Protein AF-A0A6C0H2C7-F1 (afdb_monomer_lite)

Sequence (83 aa):
MPYISKKRATEYGYDNPNLQTIQVPDKYPITDAKRWLKENGYLYKNHRKTTNYNRFIQNDVIRGAQYYSKTLPNGIILTFQKF

Radius of gyration: 12.97 Å; chains: 1; bounding box: 30×22×32 Å

Secondary structure (DSSP, 8-state):
-PPBPHHHHHHTT--SSEEEEEEEETTS-HHHHHHHHHHTT---SSEEE-SSEEEEE-SPPBTT-EEEEEE-TTS-EEEEEE-

Foldseek 3Di:
DDADEPVVCVVVVADFWHFFKKWDFPVDPLVVVLVVCVVVVAANPDWDDDPTTIIGTRDHHHPPWDWDWDADPNRMITIITGD

pLDDT: mean 94.33, std 4.46, range [61.34, 97.94]

Organism: NCBI:txid1070528

Structure (mmCIF, N/CA/C/O backbone):
data_AF-A0A6C0H2C7-F1
#
_entry.id   AF-A0A6C0H2C7-F1
#
loop_
_atom_site.group_PDB
_atom_site.id
_atom_site.type_symbol
_atom_site.label_atom_id
_atom_site.label_alt_id
_atom_site.label_comp_id
_atom_site.label_asym_id
_atom_site.label_entity_id
_atom_site.label_seq_id
_atom_site.pdbx_PDB_ins_code
_atom_site.Cartn_x
_atom_site.Cartn_y
_atom_site.Cartn_z
_atom_site.occupancy
_atom_site.B_iso_or_equiv
_atom_site.auth_seq_id
_atom_site.auth_comp_id
_atom_site.auth_asym_id
_atom_site.auth_atom_id
_atom_site.pdbx_PDB_model_num
ATOM 1 N N . MET A 1 1 ? -5.422 3.993 -11.919 1.00 61.34 1 MET A N 1
ATOM 2 C CA . MET A 1 1 ? -4.002 4.218 -12.250 1.00 61.34 1 MET A CA 1
ATOM 3 C C . MET A 1 1 ? -3.624 3.273 -13.373 1.00 61.34 1 MET A C 1
ATOM 5 O O . MET A 1 1 ? -4.068 2.126 -13.321 1.00 61.34 1 MET A O 1
ATOM 9 N N . PRO A 1 2 ? -2.912 3.749 -14.403 1.00 81.25 2 PRO A N 1
ATOM 10 C CA . PRO A 1 2 ? -2.408 2.888 -15.463 1.00 81.25 2 PRO A CA 1
ATOM 11 C C . PRO A 1 2 ? -1.331 1.947 -14.910 1.00 81.25 2 PRO A C 1
ATOM 13 O O . PRO A 1 2 ? -0.590 2.303 -14.000 1.00 81.25 2 PRO A O 1
ATOM 16 N N . TYR A 1 3 ? -1.258 0.737 -15.457 1.00 89.88 3 TYR A N 1
ATOM 17 C CA . TYR A 1 3 ? -0.176 -0.194 -15.148 1.00 89.88 3 TYR A CA 1
ATOM 18 C C . TYR A 1 3 ? 1.116 0.281 -15.816 1.00 89.88 3 TYR A C 1
ATOM 20 O O . TYR A 1 3 ? 1.083 0.677 -16.984 1.00 89.88 3 TYR A O 1
ATOM 28 N N . ILE A 1 4 ? 2.248 0.177 -15.122 1.00 94.31 4 ILE A N 1
ATOM 29 C CA . ILE A 1 4 ? 3.573 0.467 -15.686 1.00 94.31 4 ILE A CA 1
ATOM 30 C C . ILE A 1 4 ? 4.331 -0.823 -16.024 1.00 94.31 4 ILE A C 1
ATOM 32 O O . ILE A 1 4 ? 4.037 -1.899 -15.497 1.00 94.31 4 ILE A O 1
ATOM 36 N N . SER A 1 5 ? 5.295 -0.736 -16.941 1.00 95.06 5 SER A N 1
ATOM 37 C CA . SER A 1 5 ? 6.194 -1.850 -17.266 1.00 95.06 5 SER A CA 1
ATOM 38 C C . SER A 1 5 ? 7.303 -1.990 -16.218 1.00 95.06 5 SER A C 1
ATOM 40 O O . SER A 1 5 ? 7.625 -1.035 -15.513 1.00 95.06 5 SER A O 1
ATOM 42 N N . LYS A 1 6 ? 7.942 -3.166 -16.164 1.00 93.75 6 LYS A N 1
ATOM 43 C CA . LYS A 1 6 ? 9.115 -3.412 -15.306 1.00 93.75 6 LYS A CA 1
ATOM 44 C C . LYS A 1 6 ? 10.257 -2.433 -15.593 1.00 93.75 6 LYS A C 1
ATOM 46 O O . LYS A 1 6 ? 10.817 -1.864 -14.668 1.00 93.75 6 LYS A O 1
ATOM 51 N N . LYS A 1 7 ? 10.522 -2.167 -16.880 1.00 93.94 7 LYS A N 1
ATOM 52 C CA . LYS A 1 7 ? 11.522 -1.184 -17.327 1.00 93.94 7 LYS A CA 1
ATOM 53 C C . LYS A 1 7 ? 11.252 0.203 -16.737 1.00 93.94 7 LYS A C 1
ATOM 55 O O . LYS A 1 7 ? 12.149 0.802 -16.161 1.00 93.94 7 LYS A O 1
ATOM 60 N N . ARG A 1 8 ? 10.003 0.673 -16.818 1.00 93.88 8 ARG A N 1
ATOM 61 C CA . ARG A 1 8 ? 9.606 1.982 -16.282 1.00 93.88 8 ARG A CA 1
ATOM 62 C C . ARG A 1 8 ? 9.722 2.047 -14.758 1.00 93.88 8 ARG A C 1
ATOM 64 O O . ARG A 1 8 ? 10.100 3.079 -14.225 1.00 93.88 8 ARG A O 1
ATOM 71 N N . ALA A 1 9 ? 9.432 0.950 -14.061 1.00 92.62 9 ALA A N 1
ATOM 72 C CA . ALA A 1 9 ? 9.627 0.873 -12.615 1.00 92.62 9 ALA A CA 1
ATOM 73 C C . ALA A 1 9 ? 11.116 0.966 -12.222 1.00 92.62 9 ALA A C 1
ATOM 75 O O . ALA A 1 9 ? 11.445 1.656 -11.261 1.00 92.62 9 ALA A O 1
ATOM 76 N N . THR A 1 10 ? 12.020 0.351 -12.995 1.00 92.62 10 THR A N 1
ATOM 77 C CA . THR A 1 10 ? 13.474 0.516 -12.818 1.00 92.62 10 THR A CA 1
ATOM 78 C C . THR A 1 10 ? 13.928 1.949 -13.110 1.00 92.62 10 THR A C 1
ATOM 80 O O . THR A 1 10 ? 14.714 2.497 -12.347 1.00 92.62 10 THR A O 1
ATOM 83 N N . GLU A 1 11 ? 13.405 2.588 -14.162 1.00 94.94 11 GLU A N 1
ATOM 84 C CA . GLU A 1 11 ? 13.686 4.001 -14.484 1.00 94.94 11 GLU A CA 1
ATOM 85 C C . GLU A 1 11 ? 13.215 4.960 -13.377 1.00 94.94 11 GLU A C 1
ATOM 87 O O . GLU A 1 11 ? 13.842 5.988 -13.141 1.00 94.94 11 GLU A O 1
ATOM 92 N N . TYR A 1 12 ? 12.133 4.616 -12.673 1.00 92.19 12 TYR A N 1
ATOM 93 C CA . TYR A 1 12 ? 11.641 5.358 -11.506 1.00 92.19 12 TYR A CA 1
ATOM 94 C C . TYR A 1 12 ? 12.422 5.066 -10.221 1.00 92.19 12 TYR A C 1
ATOM 96 O O . TYR A 1 12 ? 12.161 5.701 -9.202 1.00 92.19 12 TYR A O 1
ATOM 104 N N . GLY A 1 13 ? 13.366 4.122 -10.255 1.00 92.88 13 GLY A N 1
ATOM 105 C CA . GLY A 1 13 ? 14.159 3.740 -9.092 1.00 92.88 13 GLY A CA 1
ATOM 106 C C . GLY A 1 13 ? 13.347 3.022 -8.016 1.00 92.88 13 GLY A C 1
ATOM 107 O O . GLY A 1 13 ? 13.649 3.161 -6.836 1.00 92.88 13 GLY A O 1
ATOM 108 N N . TYR A 1 14 ? 12.292 2.289 -8.388 1.00 92.38 14 TYR A N 1
ATOM 109 C CA . TYR A 1 14 ? 11.528 1.512 -7.415 1.00 92.38 14 TYR A CA 1
ATOM 110 C C . TYR A 1 14 ? 12.349 0.341 -6.880 1.00 92.38 14 TYR A C 1
ATOM 112 O O . TYR A 1 14 ? 12.871 -0.465 -7.653 1.00 92.38 14 TYR A O 1
ATOM 120 N N . ASP A 1 15 ? 12.364 0.197 -5.555 1.00 91.44 15 ASP A N 1
ATOM 121 C CA . ASP A 1 15 ? 12.927 -0.976 -4.897 1.00 91.44 15 ASP A CA 1
ATOM 122 C C . ASP A 1 15 ? 12.231 -2.264 -5.359 1.00 91.44 15 ASP A C 1
ATOM 124 O O . ASP A 1 15 ? 11.048 -2.282 -5.729 1.00 91.44 15 ASP A O 1
ATOM 128 N N . ASN A 1 16 ? 12.971 -3.371 -5.319 1.00 90.06 16 ASN A N 1
ATOM 129 C CA . ASN A 1 16 ? 12.449 -4.683 -5.664 1.00 90.06 16 ASN A CA 1
ATOM 130 C C . ASN A 1 16 ? 12.729 -5.686 -4.539 1.00 90.06 16 ASN A C 1
ATOM 132 O O . ASN A 1 16 ? 13.839 -6.213 -4.444 1.00 90.06 16 ASN A O 1
ATOM 136 N N . PRO A 1 17 ? 11.738 -5.994 -3.696 1.00 93.19 17 PRO A N 1
ATOM 137 C CA . PRO A 1 17 ? 10.329 -5.599 -3.802 1.00 93.19 17 PRO A CA 1
ATOM 138 C C . PRO A 1 17 ? 10.022 -4.198 -3.233 1.00 93.19 17 PRO A C 1
ATOM 140 O O . PRO A 1 17 ? 10.672 -3.762 -2.288 1.00 93.19 17 PRO A O 1
ATOM 143 N N . ASN A 1 18 ? 8.976 -3.529 -3.740 1.00 94.69 18 ASN A N 1
ATOM 144 C CA . ASN A 1 18 ? 8.475 -2.257 -3.184 1.00 94.69 18 ASN A CA 1
ATOM 145 C C . ASN A 1 18 ? 7.072 -2.387 -2.591 1.00 94.69 18 ASN A C 1
ATOM 147 O O . ASN A 1 18 ? 6.276 -3.248 -2.973 1.00 94.69 18 ASN A O 1
ATOM 151 N N . LEU A 1 19 ? 6.755 -1.483 -1.665 1.00 96.38 19 LEU A N 1
ATOM 152 C CA . LEU A 1 19 ? 5.421 -1.346 -1.093 1.00 96.38 19 LEU A CA 1
ATOM 153 C C . LEU A 1 19 ? 4.473 -0.726 -2.127 1.00 96.38 19 LEU A C 1
ATOM 155 O O . LEU A 1 19 ? 4.691 0.395 -2.573 1.00 96.38 19 LEU A O 1
ATOM 159 N N . GLN A 1 20 ? 3.403 -1.429 -2.488 1.00 95.56 20 GLN A N 1
ATOM 160 C CA . GLN A 1 20 ? 2.461 -0.985 -3.516 1.00 95.56 20 GLN A CA 1
ATOM 161 C C . GLN A 1 20 ? 1.203 -0.360 -2.909 1.00 95.56 20 GLN A C 1
ATOM 163 O O . GLN A 1 20 ? 0.792 0.723 -3.320 1.00 95.56 20 GLN A O 1
ATOM 168 N N . THR A 1 21 ? 0.585 -1.024 -1.931 1.00 96.44 21 THR A N 1
ATOM 169 C CA . THR A 1 21 ? -0.659 -0.563 -1.295 1.00 96.44 21 THR A CA 1
ATOM 170 C C . THR A 1 21 ? -0.645 -0.875 0.194 1.00 96.44 21 THR A C 1
ATOM 172 O O . THR A 1 21 ? -0.256 -1.965 0.603 1.00 96.44 21 THR A O 1
ATOM 175 N N . ILE A 1 22 ? -1.160 0.051 0.998 1.00 97.75 22 ILE A N 1
ATOM 176 C CA . ILE A 1 22 ? -1.490 -0.171 2.406 1.00 97.75 22 ILE A CA 1
ATOM 177 C C . ILE A 1 22 ? -3.009 -0.251 2.538 1.00 97.75 22 ILE A C 1
ATOM 179 O O . ILE A 1 22 ? -3.721 0.622 2.045 1.00 97.75 22 ILE A O 1
ATOM 183 N N . GLN A 1 23 ? -3.520 -1.291 3.187 1.00 97.62 23 GLN A N 1
ATOM 184 C CA . GLN A 1 23 ? -4.95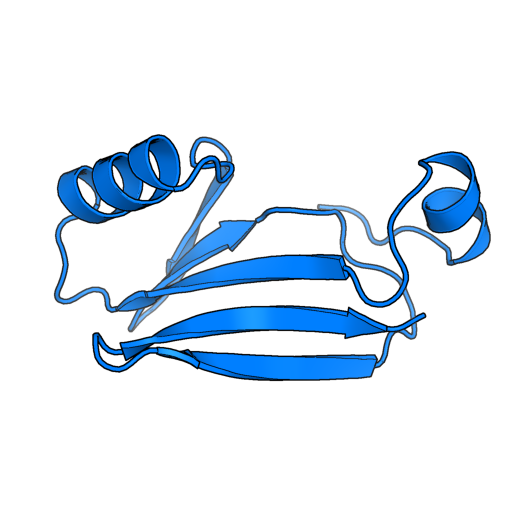0 -1.474 3.428 1.00 97.62 23 GLN A CA 1
ATOM 185 C C . GLN A 1 23 ? -5.219 -1.308 4.918 1.00 97.62 23 GLN A C 1
ATOM 187 O O . GLN A 1 23 ? -4.723 -2.083 5.734 1.00 97.62 23 GLN A O 1
ATOM 192 N N . VAL A 1 24 ? -5.995 -0.288 5.269 1.00 97.38 24 VAL A N 1
ATOM 193 C CA . VAL A 1 24 ? -6.404 -0.019 6.648 1.00 97.38 24 VAL A CA 1
ATOM 194 C C . VAL A 1 24 ? -7.845 -0.499 6.821 1.00 97.38 24 VAL A C 1
ATOM 196 O O . VAL A 1 24 ? -8.687 -0.082 6.022 1.00 97.38 24 VAL A O 1
ATOM 199 N N . PRO A 1 25 ? -8.145 -1.361 7.811 1.00 96.81 25 PRO A N 1
ATOM 200 C CA . PRO A 1 25 ? -9.509 -1.804 8.090 1.00 96.81 25 PRO A CA 1
ATOM 201 C C . PRO A 1 25 ? -10.482 -0.629 8.229 1.00 96.81 25 PRO A C 1
ATOM 203 O O . PRO A 1 25 ? -10.152 0.386 8.841 1.00 96.81 25 PRO A O 1
ATOM 206 N N . ASP A 1 26 ? -11.676 -0.760 7.665 1.00 95.06 26 ASP A N 1
ATOM 207 C CA . ASP A 1 26 ? -12.704 0.286 7.660 1.00 95.06 26 ASP A CA 1
ATOM 208 C C . ASP A 1 26 ? -13.272 0.622 9.049 1.00 95.06 26 ASP A C 1
ATOM 210 O O . ASP A 1 26 ? -13.778 1.727 9.238 1.00 95.06 26 ASP A O 1
ATOM 214 N N . LYS A 1 27 ? -13.107 -0.276 10.033 1.00 94.50 27 LYS A N 1
ATOM 215 C CA . LYS A 1 27 ? -13.364 0.002 11.457 1.00 94.50 27 LYS A CA 1
ATOM 216 C C . LYS A 1 27 ? -12.577 1.209 11.984 1.00 94.50 27 LYS A C 1
ATOM 218 O O . LYS A 1 27 ? -12.968 1.790 12.991 1.00 94.50 27 LYS A O 1
ATOM 223 N N . TYR A 1 28 ? -11.463 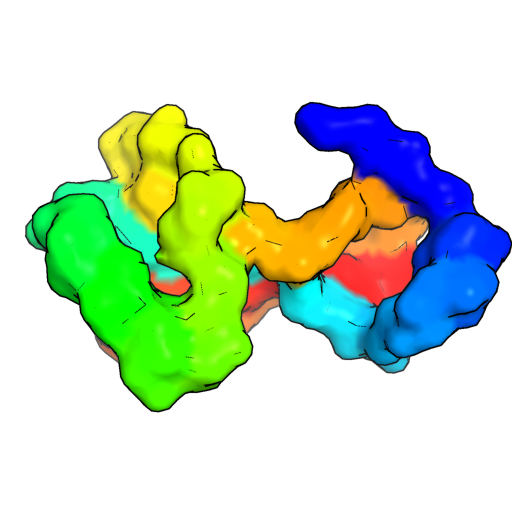1.568 11.337 1.00 94.19 28 TYR A N 1
ATOM 224 C CA . TYR A 1 28 ? -10.716 2.779 11.653 1.00 94.19 28 TYR A CA 1
ATOM 225 C C . TYR A 1 28 ? -11.244 3.958 10.826 1.00 94.19 28 TYR A C 1
ATOM 227 O O . TYR A 1 28 ? -11.274 3.874 9.590 1.00 94.19 28 TYR A O 1
ATOM 235 N N . PRO A 1 29 ? -11.595 5.089 11.467 1.00 94.62 29 PRO A N 1
ATOM 236 C CA . PRO A 1 29 ? -11.937 6.314 10.760 1.00 94.62 29 PRO A CA 1
ATOM 237 C C . PRO A 1 29 ? -10.851 6.712 9.756 1.00 94.62 29 PRO A C 1
ATOM 239 O O . PRO A 1 29 ? -9.652 6.590 10.015 1.00 94.62 29 PRO A O 1
ATOM 242 N N . ILE A 1 30 ? -11.260 7.253 8.606 1.00 94.19 30 ILE A N 1
ATOM 243 C CA . ILE A 1 30 ? -10.318 7.669 7.554 1.00 94.19 30 ILE A CA 1
ATOM 244 C C . ILE A 1 30 ? -9.313 8.724 8.049 1.00 94.19 30 ILE A C 1
ATOM 246 O O . ILE A 1 30 ? -8.181 8.778 7.569 1.00 94.19 30 ILE A O 1
ATOM 250 N N . THR A 1 31 ? -9.710 9.553 9.016 1.00 95.56 31 THR A N 1
ATOM 251 C CA . THR A 1 31 ? -8.852 10.542 9.682 1.00 95.56 31 THR A CA 1
ATOM 252 C C . THR A 1 31 ? -7.711 9.875 10.440 1.00 95.56 31 THR A C 1
ATOM 254 O O . THR A 1 31 ? -6.560 10.275 10.278 1.00 95.56 31 THR A O 1
ATOM 257 N N . ASP A 1 32 ? -8.012 8.818 11.191 1.00 96.19 32 ASP A N 1
ATOM 258 C CA . ASP A 1 32 ? -7.025 8.059 11.958 1.00 96.19 32 ASP A CA 1
ATOM 259 C C . ASP A 1 32 ? -6.109 7.260 11.032 1.00 96.19 32 ASP A C 1
ATOM 261 O O . ASP A 1 32 ? -4.896 7.250 11.226 1.00 96.19 32 ASP A O 1
ATOM 265 N N . ALA A 1 33 ? -6.665 6.673 9.968 1.00 95.88 33 ALA A N 1
ATOM 266 C CA . ALA A 1 33 ? -5.884 5.999 8.936 1.00 95.88 33 ALA A CA 1
ATOM 267 C C . ALA A 1 33 ? -4.860 6.950 8.289 1.00 95.88 33 ALA A C 1
ATOM 269 O O . ALA A 1 33 ? -3.681 6.619 8.177 1.00 95.88 33 ALA A O 1
ATOM 270 N N . LYS A 1 34 ? -5.287 8.162 7.904 1.00 96.75 34 LYS A N 1
ATOM 271 C CA . LYS A 1 34 ? -4.401 9.189 7.332 1.00 96.75 34 LYS A CA 1
ATOM 272 C C . LYS A 1 34 ? -3.355 9.677 8.331 1.00 96.75 34 LYS A C 1
ATOM 274 O O . LYS A 1 34 ? -2.211 9.884 7.932 1.00 96.75 34 LYS A O 1
ATOM 279 N N . ARG A 1 35 ? -3.733 9.855 9.601 1.00 96.81 35 ARG A N 1
ATOM 280 C CA . ARG A 1 35 ? -2.802 10.237 10.670 1.00 96.81 35 ARG A CA 1
ATOM 281 C C . ARG A 1 35 ? -1.717 9.176 10.843 1.00 96.81 35 ARG A C 1
ATOM 283 O O . ARG A 1 35 ? -0.547 9.514 10.713 1.00 96.81 35 ARG A O 1
ATOM 290 N N . TRP A 1 36 ? -2.103 7.908 10.994 1.00 96.31 36 TRP A N 1
ATOM 291 C CA . TRP A 1 36 ? -1.165 6.791 11.125 1.00 96.31 36 TRP A CA 1
ATOM 292 C C . TRP A 1 36 ? -0.208 6.706 9.930 1.00 96.31 36 TRP A C 1
ATOM 294 O O . TRP A 1 36 ? 1.000 6.585 10.110 1.00 96.31 36 TRP A O 1
ATOM 304 N N . LEU A 1 37 ? -0.718 6.838 8.700 1.00 96.88 37 LEU A N 1
ATOM 305 C CA . LEU A 1 37 ? 0.120 6.843 7.497 1.00 96.88 37 LEU A CA 1
ATOM 306 C C . LEU A 1 37 ? 1.129 7.992 7.506 1.00 96.88 37 LEU A C 1
ATOM 308 O O . LEU A 1 37 ? 2.303 7.765 7.237 1.00 96.88 37 LEU A O 1
ATOM 312 N N . LYS A 1 38 ? 0.684 9.209 7.838 1.00 96.94 38 LYS A N 1
ATOM 313 C CA . LYS A 1 38 ? 1.552 10.390 7.912 1.00 96.94 38 LYS A CA 1
ATOM 314 C C . LYS A 1 38 ? 2.647 10.215 8.968 1.00 96.94 38 LYS A C 1
ATOM 316 O O . LYS A 1 38 ? 3.799 10.517 8.685 1.00 96.94 38 LYS A O 1
ATOM 321 N N . GLU A 1 39 ? 2.291 9.722 10.151 1.00 96.81 39 GLU A N 1
ATOM 322 C CA . GLU A 1 39 ? 3.224 9.466 11.258 1.00 96.81 39 GLU A CA 1
ATOM 323 C C . GLU A 1 39 ? 4.268 8.398 10.908 1.00 96.81 39 GLU A C 1
ATOM 325 O O . GLU A 1 39 ? 5.405 8.486 11.357 1.00 96.81 39 GLU A O 1
ATOM 330 N N . ASN A 1 40 ? 3.910 7.428 10.062 1.00 95.75 40 ASN A N 1
ATOM 331 C CA . ASN A 1 40 ? 4.808 6.364 9.602 1.00 95.75 40 ASN A CA 1
ATOM 332 C C . ASN A 1 40 ? 5.502 6.681 8.259 1.00 95.75 40 ASN A C 1
ATOM 334 O O . ASN A 1 40 ? 6.142 5.807 7.680 1.00 95.75 40 ASN A O 1
ATOM 338 N N . GLY A 1 41 ? 5.380 7.910 7.741 1.00 96.19 41 GLY A N 1
ATOM 339 C CA . GLY A 1 41 ? 6.065 8.341 6.515 1.00 96.19 41 GLY A CA 1
ATOM 340 C C . GLY A 1 41 ? 5.474 7.804 5.203 1.00 96.19 41 GLY A C 1
ATOM 341 O O . GLY A 1 41 ? 6.142 7.841 4.173 1.00 96.19 41 GLY A O 1
ATOM 342 N N . TYR A 1 42 ? 4.230 7.321 5.208 1.00 96.94 42 TYR A N 1
ATOM 343 C CA . TYR A 1 42 ? 3.550 6.777 4.029 1.00 96.94 42 TYR A CA 1
ATOM 344 C C . TYR A 1 42 ? 2.700 7.814 3.284 1.00 96.94 42 TYR A C 1
ATOM 346 O O . TYR A 1 42 ? 2.219 8.804 3.843 1.00 96.94 42 TYR A O 1
ATOM 354 N N . LEU A 1 43 ? 2.430 7.545 2.004 1.00 95.62 43 LEU A N 1
AT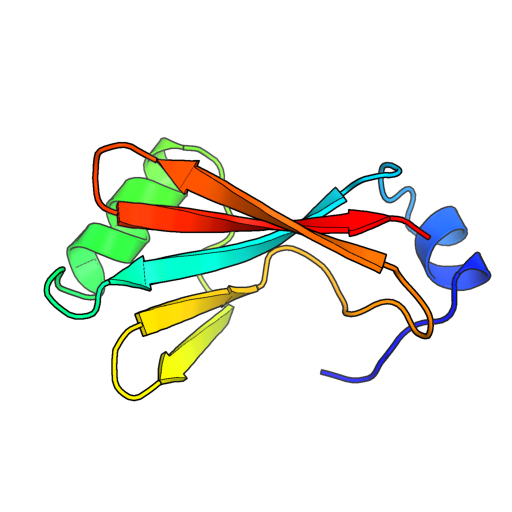OM 355 C CA . LEU A 1 43 ? 1.491 8.324 1.203 1.00 95.62 43 LEU A CA 1
ATOM 356 C C . LEU A 1 43 ? 0.051 8.096 1.686 1.00 95.62 43 LEU A C 1
ATOM 358 O O . LEU A 1 43 ? -0.397 6.964 1.862 1.00 95.62 43 LEU A O 1
ATOM 362 N N . TYR A 1 44 ? -0.701 9.187 1.848 1.00 94.62 44 TYR A N 1
ATOM 363 C CA . TYR A 1 44 ? -2.080 9.160 2.363 1.00 94.62 44 TYR A CA 1
ATOM 364 C C . TYR A 1 44 ? -3.089 9.955 1.514 1.00 94.62 44 TYR A C 1
ATOM 366 O O . TYR A 1 44 ? -4.281 9.990 1.831 1.00 94.62 44 TYR A O 1
ATOM 374 N N . LYS A 1 45 ? -2.629 10.620 0.442 1.00 89.12 45 LYS A N 1
ATOM 375 C CA . LYS A 1 45 ? -3.477 11.451 -0.434 1.00 89.12 45 LYS A CA 1
ATOM 376 C C . LYS A 1 45 ? -4.363 10.590 -1.339 1.00 89.12 45 LYS A C 1
ATOM 378 O O . LYS A 1 45 ? -5.582 10.752 -1.354 1.00 89.12 45 LYS A O 1
ATOM 383 N N . ASN A 1 46 ? -3.750 9.639 -2.040 1.00 88.94 46 ASN A N 1
ATOM 384 C CA . ASN A 1 46 ? -4.429 8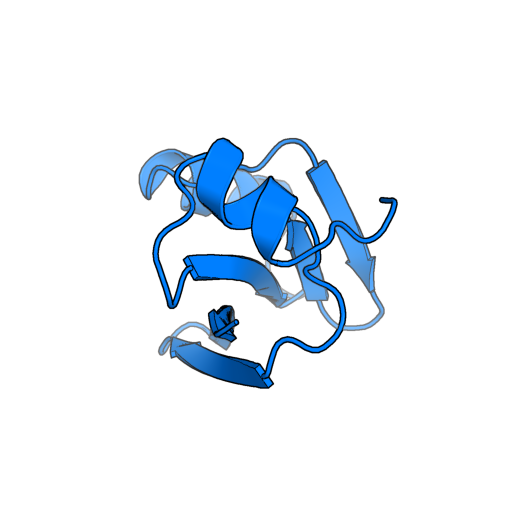.776 -3.001 1.00 88.94 46 ASN A CA 1
ATOM 385 C C . ASN A 1 46 ? -4.965 7.527 -2.299 1.00 88.94 46 ASN A C 1
ATOM 387 O O . ASN A 1 46 ? -4.198 6.638 -1.924 1.00 88.94 46 ASN A O 1
ATOM 391 N N . HIS A 1 47 ? -6.285 7.456 -2.129 1.00 92.00 47 HIS A N 1
ATOM 392 C CA . HIS A 1 47 ? -6.931 6.306 -1.509 1.00 92.00 47 HIS A CA 1
ATOM 393 C C . HIS A 1 47 ? -8.261 5.954 -2.172 1.00 92.00 47 HIS A C 1
ATOM 395 O O . HIS A 1 47 ? -8.906 6.796 -2.796 1.00 92.00 47 HIS A O 1
ATOM 401 N N . ARG A 1 48 ? -8.672 4.695 -2.018 1.00 92.00 48 ARG A N 1
ATOM 402 C CA . ARG A 1 48 ? -9.978 4.183 -2.438 1.0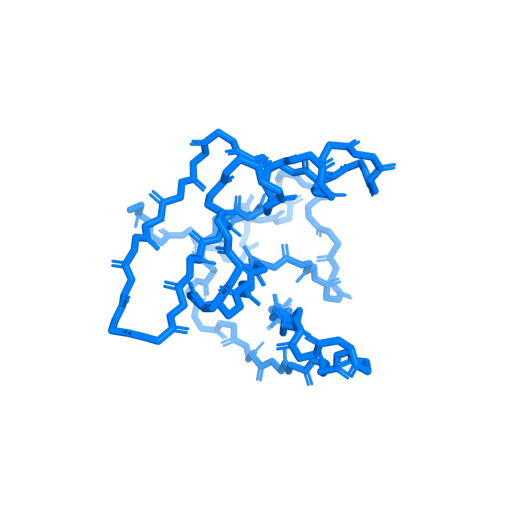0 92.00 48 ARG A CA 1
ATOM 403 C C . ARG A 1 48 ? -10.604 3.399 -1.292 1.00 92.00 48 ARG A C 1
ATOM 405 O O . ARG A 1 48 ? -9.962 2.512 -0.730 1.00 92.00 48 ARG A O 1
ATOM 412 N N . LYS A 1 49 ? -11.868 3.691 -0.986 1.00 92.75 49 LYS A N 1
ATOM 413 C CA . LYS A 1 49 ? -12.663 2.887 -0.057 1.00 92.75 49 LYS A CA 1
ATOM 414 C C . LYS A 1 49 ? -13.188 1.635 -0.766 1.00 92.75 49 LYS A C 1
ATOM 416 O O . LYS A 1 49 ? -13.650 1.697 -1.905 1.00 92.75 49 LYS A O 1
ATOM 421 N N . THR A 1 50 ? -13.077 0.502 -0.093 1.00 91.62 50 THR A N 1
ATOM 422 C CA . THR A 1 50 ? -13.678 -0.790 -0.454 1.00 91.62 50 THR A CA 1
ATOM 423 C C . THR A 1 50 ? -14.570 -1.250 0.694 1.00 91.62 50 THR A C 1
ATOM 425 O O . THR A 1 50 ? -14.617 -0.569 1.716 1.00 91.62 50 THR A O 1
ATOM 428 N N . THR A 1 51 ? -15.261 -2.384 0.544 1.00 92.50 51 THR A N 1
ATOM 429 C CA . THR A 1 51 ? -16.226 -2.872 1.543 1.00 92.50 51 THR A CA 1
ATOM 430 C C . THR A 1 51 ? -15.644 -2.942 2.953 1.00 92.50 51 THR A C 1
ATOM 432 O O . THR A 1 51 ? -16.297 -2.473 3.866 1.00 92.50 51 THR A O 1
ATOM 435 N N . ASN A 1 52 ? -14.406 -3.432 3.107 1.00 95.06 52 ASN A N 1
ATOM 436 C CA . ASN A 1 52 ? -13.799 -3.684 4.425 1.00 95.06 52 ASN A CA 1
ATOM 437 C C . ASN A 1 52 ? -12.518 -2.869 4.685 1.00 95.06 52 ASN A C 1
ATOM 439 O O . ASN A 1 52 ? -11.910 -2.980 5.748 1.00 95.06 52 ASN A O 1
ATOM 443 N N . TYR A 1 53 ? -12.048 -2.090 3.702 1.00 96.75 53 TYR A N 1
ATOM 444 C CA . TYR A 1 53 ? -10.744 -1.426 3.786 1.00 96.75 53 TYR A CA 1
ATOM 445 C C . TYR A 1 53 ? -10.708 -0.067 3.094 1.00 96.75 53 TYR A C 1
ATOM 447 O O . TYR A 1 53 ? -11.247 0.119 1.998 1.00 96.75 53 TYR A O 1
ATOM 455 N N . ASN A 1 54 ? -9.934 0.842 3.678 1.00 95.94 54 ASN A N 1
ATOM 456 C CA . ASN A 1 54 ? -9.381 2.013 3.014 1.00 95.94 54 ASN A CA 1
ATOM 457 C C . ASN A 1 54 ? -8.017 1.644 2.414 1.00 95.94 54 ASN A C 1
ATOM 459 O O . ASN A 1 54 ? -7.078 1.318 3.139 1.00 95.94 54 ASN A O 1
ATOM 463 N N . ARG A 1 55 ? -7.907 1.669 1.083 1.00 96.25 55 ARG A N 1
ATOM 464 C CA . ARG A 1 55 ? -6.695 1.279 0.347 1.00 96.25 55 ARG A CA 1
ATOM 465 C C . ARG A 1 55 ? -5.915 2.518 -0.065 1.00 96.25 55 ARG A C 1
ATOM 467 O O . ARG A 1 55 ? -6.431 3.314 -0.844 1.00 96.25 55 ARG A O 1
ATOM 474 N N . PHE A 1 56 ? -4.686 2.652 0.415 1.00 96.56 56 PHE A N 1
ATOM 475 C CA . PHE A 1 56 ? -3.781 3.770 0.157 1.00 96.56 56 PHE A CA 1
ATOM 476 C C . PHE A 1 56 ? -2.645 3.327 -0.753 1.00 96.56 56 PHE A C 1
ATOM 478 O O . PHE A 1 56 ? -1.821 2.493 -0.370 1.00 96.56 56 PHE A O 1
ATOM 485 N N . ILE A 1 57 ? -2.609 3.879 -1.960 1.00 94.75 57 ILE A N 1
ATOM 486 C CA . ILE A 1 57 ? -1.621 3.496 -2.968 1.00 94.75 57 ILE A CA 1
ATOM 487 C C . ILE A 1 57 ? -0.300 4.200 -2.655 1.00 94.75 57 ILE A C 1
ATOM 489 O O . ILE A 1 57 ? -0.279 5.416 -2.469 1.00 94.75 57 ILE A O 1
ATOM 493 N N . GLN A 1 58 ? 0.777 3.420 -2.596 1.00 95.31 58 GLN A N 1
ATOM 494 C CA . GLN A 1 58 ? 2.141 3.887 -2.346 1.00 95.31 58 GLN A CA 1
ATOM 495 C C . GLN A 1 58 ? 2.949 3.986 -3.644 1.00 95.31 58 GLN A C 1
ATOM 497 O O . GLN A 1 58 ? 3.667 4.958 -3.829 1.00 95.31 58 GLN A O 1
ATOM 502 N N . ASN A 1 59 ? 2.781 3.028 -4.561 1.00 94.06 59 ASN A N 1
ATOM 503 C CA . ASN A 1 59 ? 3.459 3.003 -5.859 1.00 94.06 59 ASN A CA 1
ATOM 504 C C . ASN A 1 59 ? 2.528 2.515 -6.976 1.00 94.06 59 ASN A C 1
ATOM 506 O O . ASN A 1 59 ? 1.531 1.819 -6.725 1.00 94.06 59 ASN A O 1
ATOM 510 N N . ASP A 1 60 ? 2.872 2.868 -8.217 1.00 93.75 60 ASP A N 1
ATOM 511 C CA . ASP A 1 60 ? 2.158 2.413 -9.409 1.00 93.75 60 ASP A CA 1
ATOM 512 C C . ASP A 1 60 ? 2.160 0.884 -9.523 1.00 93.75 60 ASP A C 1
ATOM 514 O O . ASP A 1 60 ? 3.084 0.195 -9.089 1.00 93.75 60 ASP A O 1
ATOM 518 N N . VAL A 1 61 ? 1.107 0.336 -10.126 1.00 93.50 61 VAL A N 1
ATOM 519 C CA . VAL A 1 61 ? 0.951 -1.112 -10.296 1.00 93.50 61 VAL A CA 1
ATOM 520 C C . VAL A 1 61 ? 1.840 -1.587 -11.444 1.00 93.50 61 VAL A C 1
ATOM 522 O O . VAL A 1 61 ? 1.702 -1.116 -12.575 1.00 93.50 61 VAL A O 1
ATOM 525 N N . ILE A 1 62 ? 2.729 -2.542 -11.178 1.00 95.31 62 ILE A N 1
ATOM 526 C CA . ILE A 1 62 ? 3.663 -3.058 -12.183 1.00 95.31 62 ILE A CA 1
ATOM 527 C C . ILE A 1 62 ? 3.061 -4.280 -12.876 1.00 95.31 62 ILE A C 1
ATOM 529 O O . ILE A 1 62 ? 2.667 -5.262 -12.246 1.00 95.31 62 ILE A O 1
ATOM 533 N N . ARG A 1 63 ? 2.990 -4.237 -14.208 1.00 95.06 63 ARG A N 1
ATOM 534 C CA . ARG A 1 63 ? 2.443 -5.335 -15.010 1.00 95.06 63 ARG A CA 1
ATOM 535 C C . ARG A 1 63 ? 3.297 -6.598 -14.849 1.00 95.06 63 ARG A C 1
ATOM 537 O O . ARG A 1 63 ? 4.496 -6.579 -15.118 1.00 95.06 63 ARG A O 1
ATOM 544 N N . GLY A 1 64 ? 2.653 -7.703 -14.467 1.00 93.69 64 GLY A N 1
ATOM 545 C CA . GLY A 1 64 ? 3.308 -9.003 -14.286 1.00 93.69 64 GLY A CA 1
ATOM 546 C C . GLY A 1 64 ? 4.148 -9.119 -13.009 1.00 93.69 64 GLY A C 1
ATOM 547 O O . GLY A 1 64 ? 4.992 -10.009 -12.932 1.00 93.69 64 GLY A O 1
ATOM 548 N N . ALA A 1 65 ? 3.958 -8.223 -12.036 1.00 94.94 65 ALA A N 1
ATOM 549 C CA . ALA A 1 65 ? 4.574 -8.349 -10.722 1.00 94.94 65 ALA A CA 1
ATOM 550 C C . ALA A 1 65 ? 3.887 -9.432 -9.876 1.00 94.94 65 ALA A C 1
ATOM 552 O O . ALA A 1 65 ? 2.684 -9.672 -9.992 1.00 94.94 65 ALA A O 1
ATOM 553 N N . GLN A 1 66 ? 4.663 -10.063 -9.000 1.00 96.94 66 GLN A N 1
ATOM 554 C CA . GLN A 1 66 ? 4.154 -10.945 -7.957 1.00 96.94 66 GLN A CA 1
ATOM 555 C C . GLN A 1 66 ? 3.821 -10.122 -6.714 1.00 96.94 66 GLN A C 1
ATOM 557 O O . GLN A 1 66 ? 4.606 -9.265 -6.310 1.00 96.94 66 GLN A O 1
ATOM 562 N N . TYR A 1 67 ? 2.676 -10.402 -6.096 1.00 96.25 67 TYR A N 1
ATOM 563 C CA . TYR A 1 67 ? 2.207 -9.689 -4.913 1.00 96.25 67 TYR A CA 1
ATOM 564 C C . TYR A 1 67 ? 2.316 -10.561 -3.677 1.00 96.25 67 TYR A C 1
ATOM 566 O O . TYR A 1 67 ? 1.990 -11.746 -3.706 1.00 96.25 67 TYR A O 1
ATOM 574 N N . TYR A 1 68 ? 2.725 -9.950 -2.576 1.00 96.69 68 TYR A N 1
ATOM 575 C CA . TYR A 1 68 ? 2.710 -10.586 -1.270 1.00 96.69 68 TYR A CA 1
ATOM 576 C C . TYR A 1 68 ? 2.356 -9.555 -0.204 1.00 96.69 68 TYR A C 1
ATOM 578 O O . TYR A 1 68 ? 2.522 -8.347 -0.395 1.00 96.69 68 TYR A O 1
ATOM 586 N N . SER A 1 69 ? 1.824 -10.024 0.918 1.00 96.88 69 SER A N 1
ATOM 587 C CA . SER A 1 69 ? 1.289 -9.152 1.956 1.00 96.88 69 SER A CA 1
ATOM 588 C C . SER A 1 69 ? 1.818 -9.500 3.335 1.00 96.88 69 SER A C 1
ATOM 590 O O . SER A 1 69 ? 1.965 -10.672 3.672 1.00 96.88 69 SER A O 1
ATOM 592 N N . LYS A 1 70 ? 2.033 -8.472 4.154 1.00 97.12 70 LYS A N 1
ATOM 593 C CA . LYS A 1 70 ? 2.320 -8.593 5.583 1.00 97.12 70 LYS A CA 1
ATOM 594 C C . LYS A 1 70 ? 1.196 -7.933 6.373 1.00 97.12 70 LYS A C 1
ATOM 596 O O . LYS A 1 70 ? 0.941 -6.742 6.199 1.00 97.12 70 LYS A O 1
ATOM 601 N N . THR A 1 71 ? 0.553 -8.698 7.246 1.00 97.94 71 THR A N 1
ATOM 602 C CA . THR A 1 71 ? -0.477 -8.187 8.157 1.00 97.94 71 THR A CA 1
ATOM 603 C C . THR A 1 71 ? 0.171 -7.768 9.469 1.00 97.94 71 THR A C 1
ATOM 605 O O . THR A 1 71 ? 0.932 -8.527 10.066 1.00 97.94 71 THR A O 1
ATOM 608 N N . LEU A 1 72 ? -0.105 -6.544 9.902 1.00 96.19 72 LEU A N 1
ATOM 609 C CA . LEU A 1 72 ? 0.339 -6.010 11.184 1.00 96.19 72 LEU A CA 1
ATOM 610 C C . LEU A 1 72 ? -0.635 -6.416 12.307 1.00 96.19 72 LEU A C 1
ATOM 612 O O . LEU A 1 72 ? -1.800 -6.702 12.023 1.00 96.19 72 LEU A O 1
ATOM 616 N N . PRO A 1 73 ? -0.217 -6.388 13.589 1.00 95.31 73 PRO A N 1
ATOM 617 C CA . PRO A 1 73 ? -1.081 -6.759 14.718 1.00 95.31 73 PRO A CA 1
ATOM 618 C C . PRO A 1 73 ? -2.384 -5.949 14.825 1.00 95.31 73 PRO A C 1
ATOM 620 O O . PRO A 1 73 ? -3.389 -6.440 15.325 1.00 95.31 73 PRO A O 1
ATOM 623 N N . ASN A 1 74 ? -2.395 -4.715 14.318 1.00 92.31 74 ASN A N 1
ATOM 624 C CA . ASN A 1 74 ? -3.583 -3.857 14.261 1.00 92.31 74 ASN A CA 1
ATOM 625 C C . ASN A 1 74 ? -4.510 -4.159 13.060 1.00 92.31 74 ASN A C 1
ATOM 627 O O . ASN A 1 74 ? -5.502 -3.463 12.848 1.00 92.31 74 ASN A O 1
ATOM 631 N N . GLY A 1 75 ? -4.204 -5.185 12.263 1.00 95.44 75 GLY A N 1
ATOM 632 C CA . GLY A 1 75 ? -4.975 -5.592 11.089 1.00 95.44 75 GLY A CA 1
ATOM 633 C C . GLY A 1 75 ? -4.694 -4.780 9.823 1.00 95.44 75 GLY A C 1
ATOM 634 O O . GLY A 1 75 ? -5.339 -5.022 8.804 1.00 95.44 75 GLY A O 1
ATOM 635 N N . ILE A 1 76 ? -3.748 -3.833 9.852 1.00 97.25 76 ILE A N 1
ATOM 636 C CA . ILE A 1 76 ? -3.284 -3.138 8.644 1.00 97.25 76 ILE A CA 1
ATOM 637 C C . ILE A 1 76 ? -2.513 -4.125 7.765 1.00 97.25 76 ILE A C 1
ATOM 639 O O . ILE A 1 76 ? -1.652 -4.858 8.249 1.00 97.25 76 ILE A O 1
ATOM 643 N N . ILE A 1 77 ? -2.799 -4.124 6.465 1.00 97.94 77 ILE A N 1
ATOM 644 C CA . ILE A 1 77 ? -2.162 -5.017 5.494 1.00 97.94 77 ILE A CA 1
ATOM 645 C C . ILE A 1 77 ? -1.236 -4.202 4.597 1.00 97.94 77 ILE A C 1
ATOM 647 O O . ILE A 1 77 ? -1.681 -3.336 3.841 1.00 97.94 77 ILE A O 1
ATOM 651 N N . LEU A 1 78 ? 0.056 -4.511 4.642 1.00 97.75 78 LEU A N 1
ATOM 652 C CA . LEU A 1 78 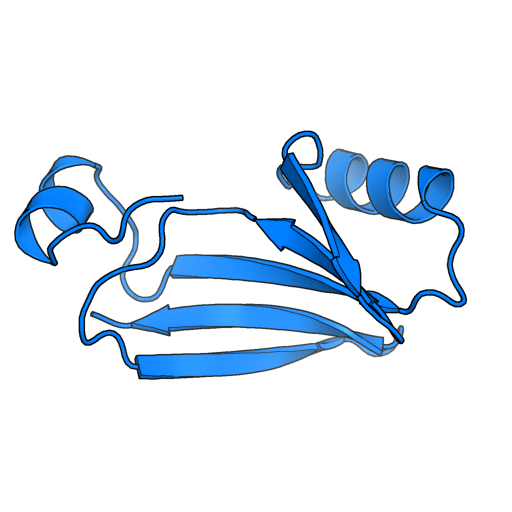? 1.067 -3.967 3.742 1.00 97.75 78 LEU A CA 1
ATOM 653 C C . LEU A 1 78 ? 1.190 -4.896 2.536 1.00 97.75 78 LEU A C 1
ATOM 655 O O . LEU A 1 78 ? 1.549 -6.059 2.695 1.00 97.75 78 LEU A O 1
ATOM 659 N N . THR A 1 79 ? 0.867 -4.407 1.342 1.00 97.12 79 THR A N 1
ATOM 660 C CA . THR A 1 79 ? 0.933 -5.171 0.089 1.00 97.12 79 THR A CA 1
ATOM 661 C C . THR A 1 79 ? 2.135 -4.713 -0.716 1.00 97.12 79 THR A C 1
ATOM 663 O O . THR A 1 79 ? 2.212 -3.549 -1.110 1.00 97.12 79 THR A O 1
ATOM 666 N N . PHE A 1 80 ? 3.048 -5.633 -0.980 1.00 97.25 80 PHE A N 1
ATOM 667 C CA . PHE A 1 80 ? 4.264 -5.409 -1.743 1.00 97.25 80 PHE A CA 1
ATOM 668 C C . PHE A 1 80 ? 4.149 -6.036 -3.129 1.00 97.25 80 PHE A C 1
ATOM 670 O O . PHE A 1 80 ? 3.380 -6.979 -3.331 1.00 97.25 80 PHE A O 1
ATOM 677 N N . GLN A 1 81 ? 4.936 -5.522 -4.068 1.00 96.25 81 GLN A N 1
ATOM 678 C CA . GLN A 1 81 ? 5.071 -6.066 -5.412 1.00 96.25 81 GLN A CA 1
ATOM 679 C C . GLN A 1 81 ? 6.545 -6.326 -5.739 1.00 96.25 81 GLN A C 1
ATOM 681 O O . GLN A 1 81 ? 7.408 -5.492 -5.462 1.00 96.25 81 GLN A O 1
ATOM 686 N N . LYS A 1 82 ? 6.819 -7.493 -6.327 1.00 95.81 82 LYS A N 1
ATOM 687 C CA . LYS A 1 82 ? 8.138 -7.932 -6.796 1.00 95.81 82 LYS A CA 1
ATOM 688 C C . LYS A 1 82 ? 8.100 -8.105 -8.312 1.00 95.81 82 LYS A C 1
ATOM 690 O O . LYS A 1 82 ? 7.194 -8.774 -8.814 1.00 95.81 82 LYS A O 1
ATOM 695 N N . PHE A 1 83 ? 9.041 -7.508 -9.038 1.00 91.19 83 PHE A N 1
ATOM 696 C CA . PHE A 1 83 ? 9.005 -7.435 -10.503 1.00 91.19 83 PHE A CA 1
ATOM 697 C C . PHE A 1 83 ? 10.344 -7.746 -11.158 1.00 91.19 83 PHE A C 1
ATOM 699 O O . PHE A 1 83 ? 11.392 -7.500 -10.537 1.00 91.19 83 PHE A O 1
#